Protein AF-A0A0R1X1L4-F1 (afdb_monomer)

Radius of gyration: 31.09 Å; Cα contacts (8 Å, |Δi|>4): 104; chains: 1; bounding box: 87×57×68 Å

Organism: NCBI:txid1122147

Foldseek 3Di:
DDDDPDDPPPPPPDDPPDDPDDPPVRVVVVVCVVVVVVCVVVVVVVVVVVVVLVVQLVPDDFQWWFQFPVRQIFTWHDADPVVQWTWTDGPNDTDIDGSVRTDDTHGDPDDDDDDDPDDPPPDDDPDDPDDPPPDDDDDDDPDDDDDDD

Solvent-accessible surface area (backbone atoms only — not comparable to full-atom values): 10010 Å² total; per-residue (Å²): 136,84,86,88,86,74,84,80,81,72,81,77,72,87,78,78,92,73,77,93,83,58,60,79,66,48,46,51,53,51,52,50,48,53,54,47,50,56,50,55,66,51,56,59,56,53,54,53,55,53,48,54,52,53,48,55,65,68,69,64,52,70,56,23,33,36,31,32,74,87,67,51,62,34,30,30,66,44,78,39,80,90,82,44,32,31,32,29,36,39,96,88,43,80,43,82,42,51,54,89,45,56,69,46,77,46,76,65,84,83,72,80,90,78,89,81,90,80,84,84,83,87,73,88,82,87,77,80,95,74,79,86,76,84,73,76,82,87,83,88,84,92,79,84,82,84,86,83,136

InterPro domains:
  IPR003849 Preprotein translocase YajC [PF02699] (27-103)
  IPR003849 Preprotein translocase YajC [PR01853] (25-45)
  IPR003849 Preprotein translocase YajC [PR01853] (45-63)
  IPR003849 Preprotein translocase YajC [PTHR33909] (25-114)
  IPR003849 Preprotein translocase YajC [SM01323] (23-106)
  IPR003849 Preprotein translocase YajC [TIGR00739] (25-106)

Structure (mmCIF, N/CA/C/O backbone):
data_AF-A0A0R1X1L4-F1
#
_entry.id   AF-A0A0R1X1L4-F1
#
loop_
_atom_site.group_PDB
_atom_site.id
_atom_site.type_symbol
_atom_site.label_atom_id
_atom_site.label_alt_id
_atom_site.label_comp_id
_atom_site.label_asym_id
_atom_site.label_entity_id
_atom_site.label_seq_id
_atom_site.pdbx_PDB_ins_code
_atom_site.Cartn_x
_atom_site.Cartn_y
_atom_site.Cartn_z
_atom_site.occupancy
_atom_site.B_iso_or_equiv
_atom_site.auth_seq_id
_atom_site.auth_comp_id
_atom_site.auth_asym_id
_atom_site.auth_atom_id
_atom_site.pdbx_PDB_model_num
ATOM 1 N N . MET A 1 1 ? 27.493 -37.381 -5.076 1.00 44.38 1 MET A N 1
ATOM 2 C CA . MET A 1 1 ? 27.921 -38.519 -5.915 1.00 44.38 1 MET A CA 1
ATOM 3 C C . MET A 1 1 ? 26.994 -38.614 -7.123 1.00 44.38 1 MET A C 1
ATOM 5 O O . MET A 1 1 ? 25.833 -38.937 -6.945 1.00 44.38 1 MET A O 1
ATOM 9 N N . TYR A 1 2 ? 27.544 -38.219 -8.277 1.00 45.34 2 TYR A N 1
ATOM 10 C CA . TYR A 1 2 ? 27.252 -38.559 -9.685 1.00 45.34 2 TYR A CA 1
ATOM 11 C C . TYR A 1 2 ? 25.805 -38.480 -10.208 1.00 45.34 2 TYR A C 1
ATOM 13 O O . TYR A 1 2 ? 24.964 -39.313 -9.909 1.00 45.34 2 TYR A O 1
ATOM 21 N N . THR A 1 3 ? 25.452 -37.379 -10.879 1.00 60.56 3 THR A N 1
ATOM 22 C CA . THR A 1 3 ? 25.599 -37.162 -12.340 1.00 60.56 3 THR A CA 1
ATOM 23 C C . THR A 1 3 ? 24.562 -37.945 -13.133 1.00 60.56 3 THR A C 1
ATOM 25 O O . THR A 1 3 ? 24.806 -39.088 -13.477 1.00 60.56 3 THR A O 1
ATOM 28 N N . ASN A 1 4 ? 23.467 -37.276 -13.498 1.00 49.47 4 ASN A N 1
ATOM 29 C CA . ASN A 1 4 ? 22.733 -37.555 -14.735 1.00 49.47 4 ASN A CA 1
ATOM 30 C C . ASN A 1 4 ? 22.353 -36.222 -15.388 1.00 49.47 4 ASN A C 1
ATOM 32 O O . ASN A 1 4 ? 21.197 -35.820 -15.477 1.00 49.47 4 ASN A O 1
ATOM 36 N N . LEU A 1 5 ? 23.410 -35.521 -15.795 1.00 58.06 5 LEU A N 1
ATOM 37 C CA . LEU A 1 5 ? 23.399 -34.489 -16.817 1.00 58.06 5 LEU A CA 1
ATOM 38 C C . LEU A 1 5 ? 23.618 -35.209 -18.154 1.00 58.06 5 LEU A C 1
ATOM 40 O O . LEU A 1 5 ? 24.753 -35.370 -18.596 1.00 58.06 5 LEU A O 1
ATOM 44 N N . THR A 1 6 ? 22.540 -35.683 -18.776 1.00 55.53 6 THR A N 1
ATOM 45 C CA . THR A 1 6 ? 22.562 -36.119 -20.176 1.00 55.53 6 THR A CA 1
ATOM 46 C C . THR A 1 6 ? 21.745 -35.124 -20.974 1.00 55.53 6 THR A C 1
ATOM 48 O O . THR A 1 6 ? 20.519 -35.094 -20.946 1.00 55.53 6 THR A O 1
ATOM 51 N N . ILE A 1 7 ? 22.508 -34.261 -21.627 1.00 56.53 7 ILE A N 1
ATOM 52 C CA . ILE A 1 7 ? 22.136 -33.298 -22.647 1.00 56.53 7 ILE A CA 1
ATOM 53 C C . ILE A 1 7 ? 21.208 -33.979 -23.661 1.00 56.53 7 ILE A C 1
ATOM 55 O O . ILE A 1 7 ? 21.651 -34.803 -24.457 1.00 56.53 7 ILE A O 1
ATOM 59 N N . PHE A 1 8 ? 19.921 -33.631 -23.633 1.00 52.75 8 PHE A N 1
ATOM 60 C CA . PHE A 1 8 ? 19.018 -33.899 -24.745 1.00 52.75 8 PHE A CA 1
ATOM 61 C C . PHE A 1 8 ? 19.183 -32.753 -25.742 1.00 52.75 8 PHE A C 1
ATOM 63 O O . PHE A 1 8 ? 18.501 -31.730 -25.689 1.00 52.75 8 PHE A O 1
ATOM 70 N N . THR A 1 9 ? 20.163 -32.906 -26.625 1.00 51.66 9 THR A N 1
ATOM 71 C CA . THR A 1 9 ? 20.287 -32.149 -27.868 1.00 51.66 9 THR A CA 1
ATOM 72 C C . THR A 1 9 ? 19.121 -32.525 -28.782 1.00 51.66 9 THR A C 1
ATOM 74 O O . THR A 1 9 ? 19.257 -33.313 -29.714 1.00 51.66 9 THR A O 1
ATOM 77 N N . ALA A 1 10 ? 17.953 -31.940 -28.517 1.00 52.53 10 ALA A N 1
ATOM 78 C CA . ALA A 1 10 ? 16.946 -31.741 -29.542 1.00 52.53 10 ALA A CA 1
ATOM 79 C C . ALA A 1 10 ? 17.403 -30.552 -30.387 1.00 52.53 10 ALA A C 1
ATOM 81 O O . ALA A 1 10 ? 17.458 -29.410 -29.935 1.00 52.53 10 ALA A O 1
ATOM 82 N N . ASN A 1 11 ? 17.800 -30.885 -31.606 1.00 55.25 11 ASN A N 1
ATOM 83 C CA . ASN A 1 11 ? 18.080 -29.993 -32.711 1.00 55.25 11 ASN A CA 1
ATOM 84 C C . ASN A 1 11 ? 16.939 -28.965 -32.859 1.00 55.25 11 ASN A C 1
ATOM 86 O O . ASN A 1 11 ? 15.925 -29.248 -33.495 1.00 55.25 11 ASN A O 1
ATOM 90 N N . ILE A 1 12 ? 17.088 -27.780 -32.255 1.00 54.44 12 ILE A N 1
ATOM 91 C CA . ILE A 1 12 ? 16.322 -26.596 -32.650 1.00 54.44 12 ILE A CA 1
ATOM 92 C C . ILE A 1 12 ? 16.899 -26.195 -34.002 1.00 54.44 12 ILE A C 1
ATOM 94 O O . ILE A 1 12 ? 17.825 -25.391 -34.111 1.00 54.44 12 ILE A O 1
ATOM 98 N N . ALA A 1 13 ? 16.362 -26.833 -35.040 1.00 44.53 13 ALA A N 1
ATOM 99 C CA . ALA A 1 13 ? 16.403 -26.307 -36.382 1.00 44.53 13 ALA A CA 1
ATOM 100 C C . ALA A 1 13 ? 15.794 -24.904 -36.313 1.00 44.53 13 ALA A C 1
ATOM 102 O O . ALA A 1 13 ? 14.608 -24.722 -36.036 1.00 44.53 13 ALA A O 1
ATOM 103 N N . ALA A 1 14 ? 16.673 -23.921 -36.475 1.00 48.16 14 ALA A N 1
ATOM 104 C CA . ALA A 1 14 ? 16.348 -22.519 -36.578 1.00 48.16 14 ALA A CA 1
ATOM 105 C C . ALA A 1 14 ? 15.262 -22.323 -37.642 1.00 48.16 14 ALA A C 1
ATOM 107 O O . ALA A 1 14 ? 15.491 -22.509 -38.835 1.00 48.16 14 ALA A O 1
ATOM 108 N N . GLY A 1 15 ? 14.078 -21.946 -37.174 1.00 48.97 15 GLY A N 1
ATOM 109 C CA . GLY A 1 15 ? 12.914 -21.628 -37.987 1.00 48.97 15 GLY A CA 1
ATOM 110 C C . GLY A 1 15 ? 12.196 -20.393 -37.461 1.00 48.97 15 GLY A C 1
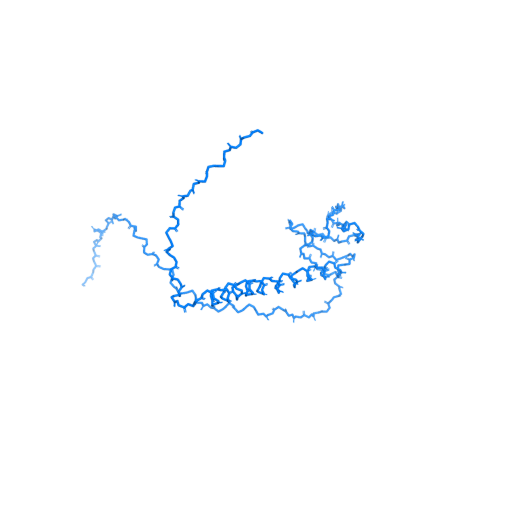ATOM 111 O O . GLY A 1 15 ? 10.975 -20.357 -37.469 1.00 48.97 15 GLY A O 1
ATOM 112 N N . THR A 1 16 ? 12.941 -19.388 -36.991 1.00 41.03 16 THR A N 1
ATOM 113 C CA . THR A 1 16 ? 12.413 -18.026 -36.848 1.00 41.03 16 THR A CA 1
ATOM 114 C C . THR A 1 16 ? 13.168 -17.145 -37.828 1.00 41.03 16 THR A C 1
ATOM 116 O O . THR A 1 16 ? 14.202 -16.555 -37.523 1.00 41.03 16 THR A O 1
ATOM 119 N N . SER A 1 17 ? 12.664 -17.115 -39.056 1.00 49.59 17 SER A N 1
ATOM 120 C CA . SER A 1 17 ? 13.055 -16.169 -40.090 1.00 49.59 17 SER A CA 1
ATOM 121 C C . SER A 1 17 ? 12.574 -14.771 -39.700 1.00 49.59 17 SER A C 1
ATOM 123 O O . SER A 1 17 ? 11.476 -14.353 -40.058 1.00 49.59 17 SER A O 1
ATOM 125 N N . ALA A 1 18 ? 13.412 -14.052 -38.957 1.00 44.69 18 ALA A N 1
ATOM 126 C CA . ALA A 1 18 ? 13.338 -12.607 -38.814 1.00 44.69 18 ALA A CA 1
ATOM 127 C C . ALA A 1 18 ? 14.671 -12.012 -39.288 1.00 44.69 18 ALA A C 1
ATOM 129 O O . ALA A 1 18 ? 15.681 -12.100 -38.598 1.00 44.69 18 ALA A O 1
ATOM 130 N N . GLY A 1 19 ? 14.657 -11.421 -40.486 1.00 48.06 19 GLY A N 1
ATOM 131 C CA . GLY A 1 19 ? 15.665 -10.458 -40.935 1.00 48.06 19 GLY A CA 1
ATOM 132 C C . GLY A 1 19 ? 16.991 -11.036 -41.430 1.00 48.06 19 GLY A C 1
ATOM 133 O O . GLY A 1 19 ? 17.994 -11.045 -40.723 1.00 48.06 19 GLY A O 1
ATOM 134 N N . THR A 1 20 ? 17.023 -11.421 -42.704 1.00 51.19 20 THR A N 1
ATOM 135 C CA . THR A 1 20 ? 18.253 -11.580 -43.488 1.00 51.19 20 THR A CA 1
ATOM 136 C C . THR A 1 20 ? 19.049 -10.267 -43.513 1.00 51.19 20 THR A C 1
ATOM 138 O O . THR A 1 20 ? 18.556 -9.264 -44.019 1.00 51.19 20 THR A O 1
ATOM 141 N N . GLY A 1 21 ? 20.300 -10.299 -43.039 1.00 61.78 21 GLY A N 1
ATOM 142 C CA . GLY A 1 21 ? 21.348 -9.372 -43.487 1.00 61.78 21 GLY A CA 1
ATOM 143 C C . GLY A 1 21 ? 21.759 -8.246 -42.536 1.00 61.78 21 GLY A C 1
ATOM 144 O O . GLY A 1 21 ? 21.618 -7.083 -42.880 1.00 61.78 21 GLY A O 1
ATOM 145 N N . PHE A 1 22 ? 22.384 -8.570 -41.403 1.00 51.88 22 PHE A N 1
ATOM 146 C CA . PHE A 1 22 ? 23.261 -7.640 -40.682 1.00 51.88 22 PHE A CA 1
ATOM 147 C C . PHE A 1 22 ? 24.436 -8.449 -40.108 1.00 51.88 22 PHE A C 1
ATOM 149 O O . PHE A 1 22 ? 24.223 -9.343 -39.295 1.00 51.88 22 PHE A O 1
ATOM 156 N N . GLY A 1 23 ? 25.667 -8.210 -40.588 1.00 63.25 23 GLY A N 1
ATOM 157 C CA . GLY A 1 23 ? 26.876 -8.960 -40.193 1.00 63.25 23 GLY A CA 1
ATOM 158 C C . GLY A 1 23 ? 27.119 -8.963 -38.677 1.00 63.25 23 GLY A C 1
ATOM 159 O O . GLY A 1 23 ? 26.455 -8.232 -37.955 1.00 63.25 23 GLY A O 1
ATOM 160 N N . GLY A 1 24 ? 28.076 -9.753 -38.171 1.00 75.50 24 GLY A N 1
ATOM 161 C CA . GLY A 1 24 ? 28.270 -10.000 -36.725 1.00 75.50 24 GLY A CA 1
ATOM 162 C C . GLY A 1 24 ? 28.232 -8.766 -35.802 1.00 75.50 24 GLY A C 1
ATOM 163 O O . GLY A 1 24 ? 27.759 -8.869 -34.676 1.00 75.50 24 GLY A O 1
ATOM 164 N N . MET A 1 25 ? 28.622 -7.581 -36.289 1.00 72.38 25 MET A N 1
ATOM 165 C CA . MET A 1 25 ? 28.466 -6.315 -35.559 1.00 72.38 25 MET A CA 1
ATOM 166 C C . MET A 1 25 ? 27.019 -5.786 -35.534 1.00 72.38 25 MET A C 1
ATOM 168 O O . MET A 1 25 ? 26.547 -5.308 -34.508 1.00 72.38 25 MET A O 1
ATOM 172 N N . GLY A 1 26 ? 26.281 -5.909 -36.636 1.00 81.94 26 GLY A N 1
ATOM 173 C CA . GLY A 1 26 ? 24.857 -5.589 -36.696 1.00 81.94 26 GLY A CA 1
ATOM 174 C C . GLY A 1 26 ? 23.990 -6.542 -35.864 1.00 81.94 26 GLY A C 1
ATOM 175 O O . GLY A 1 26 ? 23.031 -6.082 -35.256 1.00 81.94 26 GLY A O 1
ATOM 176 N N . MET A 1 27 ? 24.374 -7.818 -35.722 1.00 79.81 27 MET A N 1
ATOM 177 C CA . MET A 1 27 ? 23.738 -8.744 -34.766 1.00 79.81 27 MET A CA 1
ATOM 178 C C . MET A 1 27 ? 23.934 -8.311 -33.305 1.00 79.81 27 MET A C 1
ATOM 180 O O . MET A 1 27 ? 22.978 -8.332 -32.531 1.00 79.81 27 MET A O 1
ATOM 184 N N . ILE A 1 28 ? 25.139 -7.865 -32.927 1.00 84.69 28 ILE A N 1
ATOM 185 C CA . ILE A 1 28 ? 25.413 -7.342 -31.575 1.00 84.69 28 ILE A CA 1
ATOM 186 C C . ILE A 1 28 ? 24.593 -6.072 -31.317 1.00 84.69 28 ILE A C 1
ATOM 188 O O . ILE A 1 28 ? 23.960 -5.955 -30.270 1.00 84.69 28 ILE A O 1
ATOM 192 N N . VAL A 1 29 ? 24.538 -5.149 -32.283 1.00 88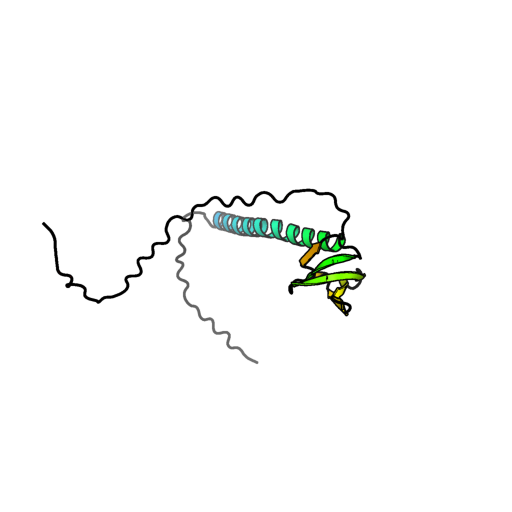.38 29 VAL A N 1
ATOM 193 C CA . VAL A 1 29 ? 23.725 -3.926 -32.182 1.00 88.38 29 VAL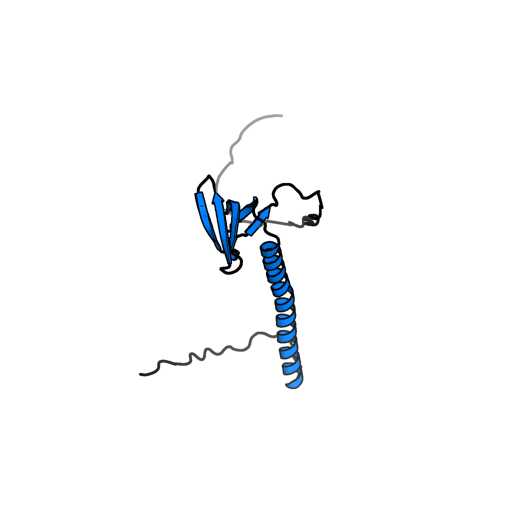 A CA 1
ATOM 194 C C . VAL A 1 29 ? 22.236 -4.260 -32.030 1.00 88.38 29 VAL A C 1
ATOM 196 O O . VAL A 1 29 ? 21.578 -3.687 -31.165 1.00 88.38 29 VAL A O 1
ATOM 199 N N . MET A 1 30 ? 21.707 -5.226 -32.788 1.00 85.12 30 MET A N 1
ATOM 200 C CA . MET A 1 30 ? 20.307 -5.660 -32.674 1.00 85.12 30 MET A CA 1
ATOM 201 C C . MET A 1 30 ? 20.004 -6.301 -31.307 1.00 85.12 30 MET A C 1
ATOM 203 O O . MET A 1 30 ? 18.990 -5.983 -30.686 1.00 85.12 30 MET A O 1
ATOM 207 N N . MET A 1 31 ? 20.914 -7.131 -30.783 1.00 86.31 31 MET A N 1
ATOM 208 C CA . MET A 1 31 ? 20.805 -7.725 -29.441 1.00 86.31 31 MET A CA 1
ATOM 209 C C . MET A 1 31 ? 20.793 -6.668 -28.330 1.00 86.31 31 MET A C 1
ATOM 211 O O . MET A 1 31 ? 19.968 -6.731 -27.418 1.00 86.31 31 MET A O 1
ATOM 215 N N . VAL A 1 32 ? 21.675 -5.669 -28.421 1.00 90.06 32 VAL A N 1
ATOM 216 C CA . VAL A 1 32 ? 21.736 -4.561 -27.456 1.00 90.06 32 VAL A CA 1
ATOM 217 C C . VAL A 1 32 ? 20.490 -3.679 -27.552 1.00 90.06 32 VAL A C 1
ATOM 219 O O . VAL A 1 32 ? 19.980 -3.252 -26.520 1.00 90.06 32 VAL A O 1
ATOM 222 N N . ILE A 1 33 ? 19.953 -3.447 -28.754 1.00 91.69 33 ILE A N 1
ATOM 223 C CA . ILE A 1 33 ? 18.693 -2.713 -28.947 1.00 91.69 33 ILE A CA 1
ATOM 224 C C . ILE A 1 33 ? 17.522 -3.468 -28.313 1.00 91.69 33 ILE A C 1
ATOM 226 O O . ILE A 1 33 ? 16.751 -2.863 -27.574 1.00 91.69 33 ILE A O 1
ATOM 230 N N . LEU A 1 34 ? 17.399 -4.777 -28.539 1.00 86.62 34 LEU A N 1
ATOM 231 C CA . LEU A 1 34 ? 16.326 -5.590 -27.958 1.00 86.62 34 LEU A CA 1
ATOM 232 C C . LEU A 1 34 ? 16.392 -5.604 -26.420 1.00 86.62 34 LEU A C 1
ATOM 234 O O . LEU A 1 34 ? 15.387 -5.353 -25.750 1.00 86.62 34 LEU A O 1
ATOM 238 N N . LEU A 1 35 ? 17.583 -5.835 -25.855 1.00 86.06 35 LEU A N 1
ATOM 239 C CA . LEU A 1 35 ? 17.816 -5.769 -24.408 1.00 86.06 35 LEU A CA 1
ATOM 240 C C . LEU A 1 35 ? 17.563 -4.360 -23.855 1.00 86.06 35 LEU A C 1
ATOM 242 O O . LEU A 1 35 ? 16.966 -4.212 -22.788 1.00 86.06 35 LEU A O 1
ATOM 246 N N . GLY A 1 36 ? 17.966 -3.328 -24.596 1.00 90.12 36 GLY A N 1
ATOM 247 C CA . GLY A 1 36 ? 17.775 -1.926 -24.240 1.00 90.12 36 GLY A CA 1
ATOM 248 C C . GLY A 1 36 ? 16.302 -1.530 -24.202 1.00 90.12 36 GLY A C 1
ATO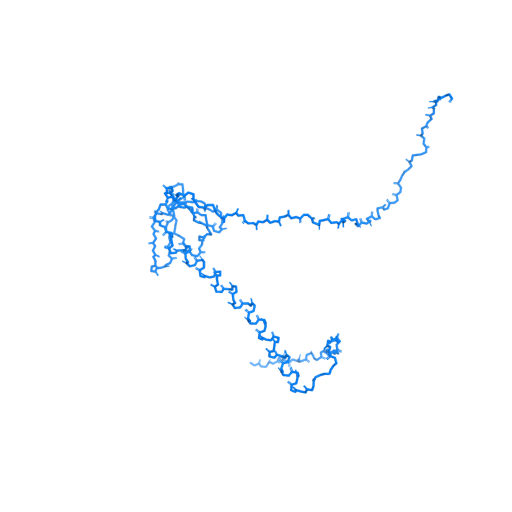M 249 O O . GLY A 1 36 ? 15.862 -0.920 -23.227 1.00 90.12 36 GLY A O 1
ATOM 250 N N . VAL A 1 37 ? 15.522 -1.925 -25.212 1.00 88.12 37 VAL A N 1
ATOM 251 C CA . VAL A 1 37 ? 14.080 -1.660 -25.273 1.00 88.12 37 VAL A CA 1
ATOM 252 C C . VAL A 1 37 ? 13.366 -2.394 -24.144 1.00 88.12 37 VAL A C 1
ATOM 254 O O . VAL A 1 37 ? 12.679 -1.737 -23.368 1.00 88.12 37 VAL A O 1
ATOM 257 N N . MET A 1 38 ? 13.586 -3.704 -23.967 1.00 83.50 38 MET A N 1
ATOM 258 C CA . MET A 1 38 ? 12.911 -4.478 -22.917 1.00 83.50 38 MET A CA 1
ATOM 259 C C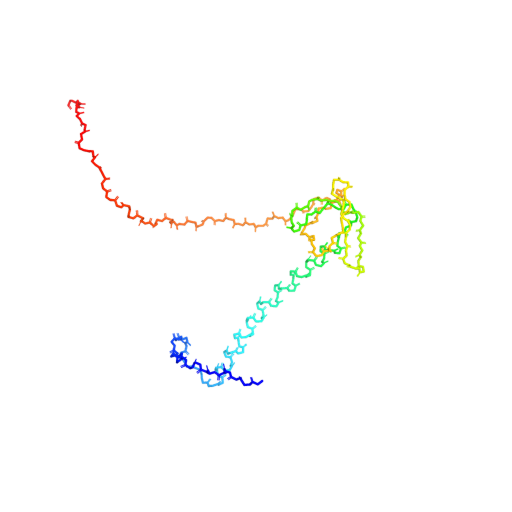 . MET A 1 38 ? 13.219 -3.949 -21.506 1.00 83.50 38 MET A C 1
ATOM 261 O O . MET A 1 38 ? 12.304 -3.804 -20.689 1.00 83.50 38 MET A O 1
ATOM 265 N N . TYR A 1 39 ? 14.476 -3.583 -21.231 1.00 81.75 39 TYR A N 1
ATOM 266 C CA . TYR A 1 39 ? 14.870 -2.955 -19.968 1.00 81.75 39 TYR A CA 1
ATOM 267 C C . TYR A 1 39 ? 14.201 -1.589 -19.778 1.00 81.75 39 TYR A C 1
ATOM 269 O O . TYR A 1 39 ? 13.663 -1.297 -18.706 1.00 81.75 39 TYR A O 1
ATOM 277 N N . PHE A 1 40 ? 14.175 -0.760 -20.822 1.00 84.50 40 PHE A N 1
ATOM 278 C CA . PHE A 1 40 ? 13.605 0.579 -20.745 1.00 84.50 40 PHE A CA 1
ATOM 279 C C . PHE A 1 40 ? 12.085 0.559 -20.529 1.00 84.50 40 PHE A C 1
ATOM 281 O O . PHE A 1 40 ? 11.579 1.301 -19.682 1.00 84.50 40 PHE A O 1
ATOM 288 N N . THR A 1 41 ? 11.349 -0.314 -21.222 1.00 80.31 41 THR A N 1
ATOM 289 C CA . THR A 1 41 ? 9.892 -0.427 -21.051 1.00 80.31 41 THR A CA 1
ATOM 290 C C . THR A 1 41 ? 9.474 -1.050 -19.726 1.00 80.31 41 THR A C 1
ATOM 292 O O . THR A 1 41 ? 8.408 -0.695 -19.243 1.00 80.31 41 THR A O 1
ATOM 295 N N . MET A 1 42 ? 10.280 -1.916 -19.100 1.00 80.06 42 MET A N 1
ATOM 296 C CA . MET A 1 42 ? 9.930 -2.544 -17.814 1.00 80.06 42 MET A CA 1
ATOM 297 C C . MET A 1 42 ? 10.360 -1.700 -16.599 1.00 80.06 42 MET A C 1
ATOM 299 O O . MET A 1 42 ? 9.624 -1.584 -15.616 1.00 80.06 42 MET A O 1
ATOM 303 N N . MET A 1 43 ? 11.526 -1.050 -16.661 1.00 83.75 43 MET A N 1
ATOM 304 C CA . MET A 1 43 ? 12.089 -0.300 -15.529 1.00 83.75 43 MET A CA 1
ATOM 305 C C . MET A 1 43 ? 11.296 0.979 -15.213 1.00 83.75 43 MET A C 1
ATOM 307 O O . MET A 1 43 ? 11.175 1.391 -14.056 1.00 83.75 43 MET A O 1
ATOM 311 N N . ARG A 1 44 ? 10.731 1.617 -16.243 1.00 76.75 44 ARG A N 1
ATOM 312 C CA . ARG A 1 44 ? 9.971 2.869 -16.116 1.00 76.75 44 ARG A CA 1
ATOM 313 C C . ARG A 1 44 ? 8.608 2.716 -15.411 1.00 76.75 44 ARG A C 1
ATOM 315 O O . ARG A 1 44 ? 8.312 3.554 -14.556 1.00 76.75 44 ARG A O 1
ATOM 322 N N . PRO A 1 45 ? 7.770 1.704 -15.709 1.00 76.69 45 PRO A N 1
ATOM 323 C CA . PRO A 1 45 ? 6.494 1.511 -15.021 1.00 76.69 45 PRO A CA 1
ATOM 324 C C . PRO A 1 45 ? 6.651 0.941 -13.606 1.00 76.69 45 PRO A C 1
ATOM 326 O O . PRO A 1 45 ? 5.921 1.369 -12.711 1.00 76.69 45 PRO A O 1
ATOM 329 N N . GLN A 1 46 ? 7.614 0.042 -13.366 1.00 78.38 46 GLN A N 1
ATOM 330 C CA . GLN A 1 46 ? 7.746 -0.626 -12.063 1.00 78.38 46 GLN A CA 1
ATOM 331 C C . GLN A 1 46 ? 8.055 0.352 -10.924 1.00 78.38 46 GLN A C 1
ATOM 333 O O . GLN A 1 46 ? 7.400 0.311 -9.882 1.00 78.38 46 GLN A O 1
ATOM 338 N N . LYS A 1 47 ? 8.989 1.292 -11.133 1.00 82.06 47 LYS A N 1
ATOM 339 C CA . LYS A 1 47 ? 9.337 2.290 -10.107 1.00 82.06 47 LYS A CA 1
ATOM 340 C C . LYS A 1 47 ? 8.158 3.191 -9.748 1.00 82.06 47 LYS A C 1
ATOM 342 O O . LYS A 1 47 ? 7.948 3.464 -8.573 1.00 82.06 47 LYS A O 1
ATOM 347 N N . LYS A 1 48 ? 7.349 3.598 -10.733 1.00 82.38 48 LYS A N 1
ATOM 348 C CA . LYS A 1 48 ? 6.168 4.443 -10.496 1.00 82.38 48 LYS A CA 1
ATOM 349 C C . LYS A 1 48 ? 5.098 3.728 -9.671 1.00 82.38 48 LYS A C 1
ATOM 351 O O . LYS A 1 48 ? 4.471 4.356 -8.828 1.00 82.38 48 LYS A O 1
ATOM 356 N N . GLN A 1 49 ? 4.881 2.432 -9.892 1.00 84.88 49 GLN A N 1
ATOM 357 C CA . GLN A 1 49 ? 3.911 1.659 -9.108 1.00 84.88 49 GLN A CA 1
ATOM 358 C C . GLN A 1 49 ? 4.377 1.460 -7.659 1.00 84.88 49 GLN A C 1
ATOM 360 O O . GLN A 1 49 ? 3.577 1.597 -6.735 1.00 84.88 49 GLN A O 1
ATOM 365 N N . GLN A 1 50 ? 5.672 1.201 -7.451 1.00 86.19 50 GLN A N 1
ATOM 366 C CA . GLN A 1 50 ? 6.254 1.090 -6.110 1.00 86.19 50 GLN A CA 1
ATOM 367 C C . GLN A 1 50 ? 6.217 2.425 -5.358 1.00 86.19 50 GLN A C 1
ATOM 369 O O . GLN A 1 50 ? 5.820 2.451 -4.197 1.00 86.19 50 GLN A O 1
ATOM 374 N N . GLN A 1 51 ? 6.562 3.529 -6.028 1.00 85.94 51 GLN A N 1
ATOM 375 C CA . GLN A 1 51 ? 6.510 4.879 -5.457 1.00 85.94 51 GLN A CA 1
ATOM 376 C C . GLN A 1 51 ? 5.089 5.258 -5.045 1.00 85.94 51 GLN A C 1
ATOM 378 O O . GLN A 1 51 ? 4.877 5.559 -3.878 1.00 85.94 51 GLN A O 1
ATOM 383 N N . LYS A 1 52 ? 4.101 5.103 -5.936 1.00 86.88 52 LYS A N 1
ATOM 384 C CA . LYS A 1 52 ? 2.684 5.343 -5.610 1.00 86.88 52 LYS A CA 1
ATOM 385 C C . LYS A 1 52 ? 2.206 4.506 -4.425 1.00 86.88 52 LYS A C 1
ATOM 387 O O . LYS A 1 52 ? 1.440 4.978 -3.591 1.00 86.88 52 LYS A O 1
ATOM 392 N N . ARG A 1 53 ? 2.653 3.247 -4.334 1.00 87.88 53 ARG A N 1
ATOM 393 C CA . ARG A 1 53 ? 2.307 2.383 -3.200 1.00 87.88 53 ARG A CA 1
ATOM 394 C C . ARG A 1 53 ? 2.930 2.891 -1.903 1.00 87.88 53 ARG A C 1
ATOM 396 O O . ARG A 1 53 ? 2.255 2.899 -0.880 1.00 87.88 53 ARG A O 1
ATOM 403 N N . GLN A 1 54 ? 4.193 3.302 -1.947 1.00 87.38 54 GLN A N 1
ATOM 404 C CA . GLN A 1 54 ? 4.910 3.853 -0.802 1.00 87.38 54 GLN A CA 1
ATOM 405 C C . GLN A 1 54 ? 4.305 5.190 -0.347 1.00 87.38 54 GLN A C 1
ATOM 407 O O . GLN A 1 54 ? 4.159 5.404 0.850 1.00 87.38 54 GLN A O 1
ATOM 412 N N . GLU A 1 55 ? 3.918 6.052 -1.288 1.00 88.44 55 GLU A N 1
ATOM 413 C CA . GLU A 1 55 ? 3.237 7.328 -1.043 1.00 88.44 55 GLU A CA 1
ATOM 414 C C . GLU A 1 55 ? 1.892 7.107 -0.352 1.00 88.44 55 GLU A C 1
ATOM 416 O O . GLU A 1 55 ? 1.702 7.622 0.745 1.00 88.44 55 GLU A O 1
ATOM 421 N N . MET A 1 56 ? 1.033 6.231 -0.889 1.00 88.00 56 MET A N 1
ATOM 422 C CA . MET A 1 56 ? -0.235 5.879 -0.238 1.00 88.00 56 MET A CA 1
ATOM 423 C C . MET A 1 56 ? -0.011 5.385 1.198 1.00 88.00 56 MET A C 1
ATOM 425 O O . MET A 1 56 ? -0.746 5.777 2.094 1.00 88.00 56 MET A O 1
ATOM 429 N N . LEU A 1 57 ? 1.006 4.544 1.435 1.00 86.00 57 LEU A N 1
ATOM 430 C CA . LEU A 1 57 ? 1.357 4.043 2.774 1.00 86.00 57 LEU A CA 1
ATOM 431 C C . LEU A 1 57 ? 1.855 5.138 3.721 1.00 86.00 57 LEU A C 1
ATOM 433 O O . LEU A 1 57 ? 1.669 5.031 4.932 1.00 86.00 57 LEU A O 1
ATOM 437 N N . ASN A 1 58 ? 2.489 6.177 3.187 1.00 84.69 58 ASN A N 1
ATOM 438 C CA . ASN A 1 58 ? 2.976 7.309 3.965 1.00 84.69 58 ASN A CA 1
ATOM 439 C C . ASN A 1 58 ? 1.865 8.311 4.299 1.00 84.69 58 ASN A C 1
ATOM 441 O O . ASN A 1 58 ? 1.940 8.950 5.351 1.00 84.69 58 ASN A O 1
ATOM 445 N N . GLU A 1 59 ? 0.869 8.439 3.423 1.00 85.75 59 GLU A N 1
ATOM 446 C CA . GLU A 1 59 ? -0.269 9.351 3.571 1.00 85.75 59 GLU A CA 1
ATOM 447 C C . GLU A 1 59 ? -1.348 8.833 4.530 1.00 85.75 59 GLU A C 1
ATOM 449 O O . GLU A 1 59 ? -2.144 9.638 5.011 1.00 85.75 59 GLU A O 1
ATOM 454 N N . MET A 1 60 ? -1.345 7.534 4.860 1.00 85.00 60 MET A N 1
ATOM 455 C CA . MET A 1 60 ? -2.312 6.943 5.795 1.00 85.00 60 MET A CA 1
ATOM 456 C C . MET A 1 60 ? -2.170 7.528 7.200 1.00 85.00 60 MET A C 1
ATOM 458 O O . MET A 1 60 ? -1.067 7.626 7.755 1.00 85.00 60 MET A O 1
ATOM 462 N N . LYS A 1 61 ? -3.305 7.849 7.815 1.00 88.25 61 LYS A N 1
ATOM 463 C CA . LYS A 1 61 ? -3.400 8.391 9.170 1.00 88.25 61 LYS A CA 1
ATOM 464 C C . LYS A 1 61 ? -4.302 7.522 10.037 1.00 88.25 61 LYS A C 1
ATOM 466 O O . LYS A 1 61 ? -5.115 6.734 9.561 1.00 88.25 61 LYS A O 1
ATOM 471 N N . LYS A 1 62 ? -4.144 7.676 11.352 1.00 90.00 62 LYS A N 1
ATOM 472 C CA . LYS A 1 62 ? -5.084 7.096 12.316 1.00 90.00 62 LYS A CA 1
ATOM 473 C C . LYS A 1 62 ? -6.481 7.655 12.042 1.00 90.00 62 LYS A C 1
ATOM 475 O O . LYS A 1 62 ? -6.619 8.860 11.841 1.00 90.00 62 LYS A O 1
ATOM 480 N N . GLY A 1 63 ? -7.481 6.786 12.038 1.00 89.31 63 GLY A N 1
ATOM 481 C CA . GLY A 1 63 ? -8.862 7.125 11.714 1.00 89.31 63 GLY A CA 1
ATOM 482 C C . GLY A 1 63 ? -9.239 6.949 10.243 1.00 89.31 63 GLY A C 1
ATOM 483 O O . GLY A 1 63 ? -10.429 6.985 9.944 1.00 89.31 63 GLY A O 1
ATOM 484 N N . ASP A 1 64 ? -8.294 6.707 9.328 1.00 91.19 64 ASP A N 1
ATOM 485 C CA . ASP A 1 64 ? -8.651 6.446 7.932 1.00 91.19 64 ASP A CA 1
ATOM 486 C C . ASP A 1 64 ? -9.355 5.096 7.788 1.00 91.19 64 ASP A C 1
ATOM 488 O O . ASP A 1 64 ? -8.981 4.095 8.410 1.00 91.19 64 ASP A O 1
ATOM 492 N N . ARG A 1 65 ? -10.374 5.066 6.927 1.00 92.12 65 ARG A N 1
ATOM 493 C CA . ARG A 1 65 ? -11.023 3.824 6.519 1.00 92.12 65 ARG A CA 1
ATOM 494 C C . ARG A 1 65 ? -10.136 3.137 5.502 1.00 92.12 65 ARG A C 1
ATOM 496 O O . ARG A 1 65 ? -9.687 3.760 4.548 1.00 92.12 65 ARG A O 1
ATOM 503 N N . ILE A 1 66 ? -9.901 1.850 5.664 1.00 91.94 66 ILE A N 1
ATOM 504 C CA . ILE A 1 66 ? -9.055 1.090 4.750 1.00 91.94 66 ILE A CA 1
ATOM 505 C C . ILE A 1 66 ? -9.766 -0.152 4.255 1.00 91.94 66 ILE A C 1
ATOM 507 O O . ILE A 1 66 ? -10.675 -0.680 4.895 1.00 91.94 66 ILE A O 1
ATOM 511 N N . VAL A 1 6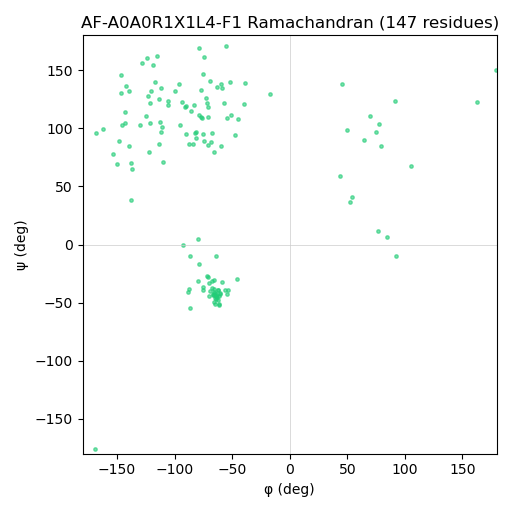7 ? -9.317 -0.611 3.093 1.00 92.50 67 VAL A N 1
ATOM 512 C CA . VAL A 1 67 ? -9.679 -1.911 2.540 1.00 92.50 67 VAL A CA 1
ATOM 513 C C . VAL A 1 67 ? -8.395 -2.699 2.347 1.00 92.50 67 VAL A C 1
ATOM 515 O O . VAL A 1 67 ? -7.458 -2.260 1.667 1.00 92.50 67 VAL A O 1
ATOM 518 N N . THR A 1 68 ? -8.329 -3.860 2.982 1.00 92.69 68 THR A N 1
ATOM 519 C CA . THR A 1 68 ? -7.201 -4.785 2.835 1.00 92.69 68 THR A CA 1
ATOM 520 C C . THR A 1 68 ? -7.303 -5.573 1.525 1.00 92.69 68 THR A C 1
ATOM 522 O O . THR A 1 68 ? -8.328 -5.567 0.846 1.00 92.69 68 THR A O 1
ATOM 525 N N . ILE A 1 69 ? -6.239 -6.286 1.144 1.00 92.75 69 ILE A N 1
ATOM 526 C CA . ILE A 1 69 ? -6.228 -7.132 -0.067 1.00 92.75 69 ILE A CA 1
ATOM 527 C C . ILE A 1 69 ? -7.320 -8.217 -0.025 1.00 92.75 69 ILE A C 1
ATOM 529 O O . ILE A 1 69 ? -7.864 -8.562 -1.069 1.00 92.75 69 ILE A O 1
ATOM 533 N N . GLY A 1 70 ? -7.660 -8.718 1.167 1.00 90.44 70 GLY A N 1
ATOM 534 C CA . GLY A 1 70 ? -8.718 -9.713 1.365 1.00 90.44 70 GLY A CA 1
ATOM 535 C C . GLY A 1 70 ? -10.136 -9.138 1.373 1.00 90.44 70 GLY A C 1
ATOM 536 O O . GLY A 1 70 ? -11.073 -9.874 1.652 1.00 90.44 70 GLY A O 1
ATOM 537 N N . GLY A 1 71 ? -10.303 -7.837 1.116 1.00 91.69 71 GLY A N 1
ATOM 538 C CA . GLY A 1 71 ? -11.607 -7.177 1.170 1.00 91.69 71 GLY A CA 1
ATOM 539 C C . GLY A 1 71 ? -12.103 -6.887 2.588 1.00 91.69 71 GLY A C 1
ATOM 540 O O . GLY A 1 71 ? -13.256 -6.516 2.746 1.00 91.69 71 GLY A O 1
ATOM 541 N N . LEU A 1 72 ? -11.263 -7.028 3.622 1.00 91.56 72 LEU A N 1
ATOM 542 C CA . LEU A 1 72 ? -11.628 -6.615 4.979 1.00 91.56 72 LEU A CA 1
ATOM 543 C C . LEU A 1 72 ? -11.631 -5.087 5.067 1.00 91.56 72 LEU A C 1
ATOM 545 O O . LEU A 1 72 ? -10.632 -4.443 4.722 1.00 91.56 72 LEU A O 1
ATOM 549 N N . HIS A 1 73 ? -12.759 -4.549 5.521 1.00 91.75 73 HIS A N 1
ATOM 550 C CA . HIS A 1 73 ? -12.981 -3.135 5.778 1.00 91.75 73 HIS A CA 1
ATOM 551 C C . HIS A 1 73 ? -12.751 -2.853 7.258 1.00 91.75 73 HIS A C 1
ATOM 553 O O . HIS A 1 73 ? -13.186 -3.618 8.109 1.00 91.75 73 HIS A O 1
ATOM 559 N N . GLY A 1 74 ? -12.094 -1.744 7.563 1.00 92.62 74 GLY A N 1
ATOM 560 C CA . GLY A 1 74 ? -11.888 -1.332 8.944 1.00 92.62 74 GLY A CA 1
ATOM 561 C C . GLY A 1 74 ? -11.341 0.079 9.035 1.00 92.62 74 GLY A C 1
ATOM 562 O O . GLY A 1 74 ? -11.190 0.771 8.021 1.00 92.62 74 GLY A O 1
ATOM 563 N N . VAL A 1 75 ? -11.042 0.500 10.256 1.00 93.06 75 VAL A N 1
ATOM 564 C CA . VAL A 1 75 ? -10.471 1.815 10.557 1.00 93.06 75 VAL A CA 1
ATOM 565 C C . VAL A 1 75 ? -9.088 1.636 11.167 1.00 93.06 75 VAL A C 1
ATOM 567 O O . VAL A 1 75 ? -8.861 0.732 11.968 1.00 93.06 75 VAL A O 1
ATOM 570 N N . ILE A 1 76 ? -8.139 2.485 10.782 1.00 92.62 76 ILE A N 1
ATOM 571 C CA . ILE A 1 76 ? -6.799 2.461 11.368 1.00 92.62 76 ILE A CA 1
ATOM 572 C C . ILE A 1 76 ? -6.851 2.984 12.806 1.00 92.62 76 ILE A C 1
ATOM 574 O O . ILE A 1 76 ? -7.114 4.166 13.022 1.00 92.62 76 ILE A O 1
ATOM 578 N N . ASP A 1 77 ? -6.493 2.144 13.773 1.00 93.25 77 ASP A N 1
ATOM 579 C CA . ASP A 1 77 ? -6.319 2.550 15.170 1.00 93.25 77 ASP A CA 1
ATOM 580 C C . ASP A 1 77 ? -4.894 3.077 15.417 1.00 93.25 77 ASP A C 1
ATOM 582 O O . ASP A 1 77 ? -4.668 4.212 15.855 1.00 93.25 77 ASP A O 1
ATOM 586 N N . THR A 1 78 ? -3.891 2.264 15.074 1.00 91.06 78 THR A N 1
ATOM 587 C CA . THR A 1 78 ? -2.487 2.565 15.366 1.00 91.06 78 THR A CA 1
ATOM 588 C C . THR A 1 78 ? -1.568 2.136 14.229 1.00 91.06 78 THR A C 1
ATOM 590 O O . THR A 1 78 ? -1.689 1.044 13.690 1.00 91.06 78 THR A O 1
ATOM 593 N N . ILE A 1 79 ? -0.612 2.997 13.866 1.00 90.69 79 ILE A N 1
ATOM 594 C CA . ILE A 1 79 ? 0.369 2.746 12.801 1.00 90.69 79 ILE A CA 1
ATOM 595 C C . ILE A 1 79 ? 1.752 2.637 13.433 1.00 90.69 79 ILE A C 1
ATOM 597 O O . ILE A 1 79 ? 2.196 3.571 14.103 1.00 90.69 79 ILE A O 1
ATOM 601 N N . ASN A 1 80 ? 2.451 1.535 13.173 1.00 91.25 80 ASN A N 1
ATOM 602 C CA . ASN A 1 80 ? 3.815 1.302 13.622 1.00 91.25 80 ASN A CA 1
ATOM 603 C C . ASN A 1 80 ? 4.771 1.300 12.418 1.00 91.25 80 ASN A C 1
ATOM 605 O O . ASN A 1 80 ? 4.913 0.312 11.692 1.00 91.25 80 ASN A O 1
ATOM 609 N N . LYS A 1 81 ? 5.412 2.450 12.164 1.00 86.31 81 LYS A N 1
ATOM 610 C CA . LYS A 1 81 ? 6.266 2.648 10.976 1.00 86.31 81 LYS A CA 1
ATOM 611 C C . LYS A 1 81 ? 7.593 1.885 11.052 1.00 86.31 81 LYS A C 1
ATOM 613 O O . LYS A 1 81 ? 8.118 1.517 10.004 1.00 86.31 81 LYS A O 1
ATOM 618 N N . THR A 1 82 ? 8.104 1.622 12.257 1.00 87.88 82 THR A N 1
ATOM 619 C CA . THR A 1 82 ? 9.353 0.872 12.476 1.00 87.88 82 THR A CA 1
ATOM 620 C C . THR A 1 82 ? 9.210 -0.577 12.021 1.00 87.88 82 THR A C 1
ATOM 622 O O . THR A 1 82 ? 9.998 -1.053 11.207 1.00 87.88 82 THR A O 1
ATOM 625 N N . ASP A 1 83 ? 8.137 -1.235 12.459 1.00 89.00 83 ASP A N 1
ATOM 626 C CA . ASP A 1 83 ? 7.899 -2.659 12.194 1.00 89.00 83 ASP A CA 1
ATOM 627 C C . ASP A 1 83 ? 7.060 -2.903 10.931 1.00 89.00 83 ASP A C 1
ATOM 629 O O . ASP A 1 83 ? 6.790 -4.045 10.561 1.00 89.00 83 ASP A O 1
ATOM 633 N N . LYS A 1 84 ? 6.649 -1.828 10.241 1.00 90.56 84 LYS A N 1
ATOM 634 C CA . LYS A 1 84 ? 5.754 -1.862 9.072 1.00 90.56 84 LYS A CA 1
ATOM 635 C C . LYS A 1 84 ? 4.442 -2.600 9.367 1.00 90.56 84 LYS A C 1
ATOM 637 O O . LYS A 1 84 ? 3.927 -3.330 8.516 1.00 90.56 84 LYS A O 1
ATOM 642 N N . THR A 1 85 ? 3.876 -2.375 10.549 1.00 92.38 85 THR A N 1
ATOM 643 C CA . THR A 1 85 ? 2.594 -2.944 10.981 1.00 92.38 85 THR A CA 1
ATOM 644 C C . THR A 1 85 ? 1.561 -1.863 11.279 1.00 92.38 85 THR A C 1
ATOM 646 O O . THR A 1 85 ? 1.879 -0.710 11.573 1.00 92.38 85 THR A O 1
ATOM 649 N N . VAL A 1 86 ? 0.292 -2.228 11.158 1.00 93.12 86 VAL A N 1
ATOM 650 C CA .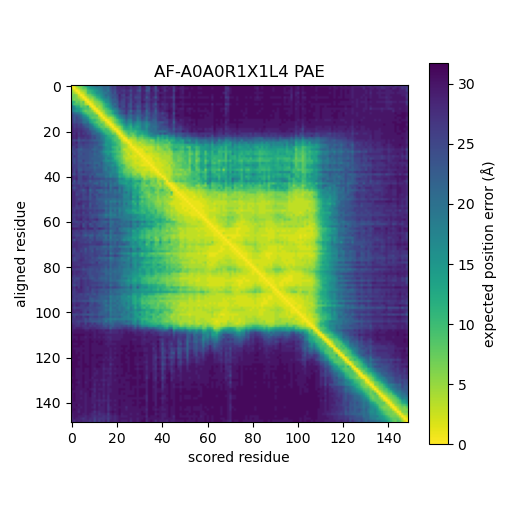 VAL A 1 86 ? -0.863 -1.366 11.391 1.00 93.12 86 VAL A CA 1
ATOM 651 C C . VAL A 1 86 ? -1.925 -2.168 12.124 1.00 93.12 86 VAL A C 1
ATOM 653 O O . VAL A 1 86 ? -2.217 -3.303 11.754 1.00 93.12 86 VAL A O 1
ATOM 656 N N . VAL A 1 87 ? -2.473 -1.588 13.182 1.00 93.62 87 VAL A N 1
ATOM 657 C CA . VAL A 1 87 ? -3.596 -2.144 13.928 1.00 93.62 87 VAL A CA 1
ATOM 658 C C . VAL A 1 87 ? -4.866 -1.548 13.350 1.00 93.62 87 VAL A C 1
ATOM 660 O O . VAL A 1 87 ? -5.013 -0.325 13.278 1.00 93.62 87 VAL A O 1
ATOM 663 N N . ILE A 1 88 ? -5.749 -2.427 12.899 1.00 93.12 88 ILE A N 1
ATOM 664 C CA . ILE A 1 88 ? -7.035 -2.091 12.303 1.00 93.12 88 ILE A CA 1
ATOM 665 C C . ILE A 1 88 ? -8.122 -2.551 13.266 1.00 93.12 88 ILE A C 1
ATOM 667 O O . ILE A 1 88 ? -8.062 -3.673 13.768 1.00 93.12 88 ILE A O 1
ATOM 671 N N . ASP A 1 89 ? -9.100 -1.684 13.495 1.00 93.44 89 ASP A N 1
ATOM 672 C CA . ASP A 1 89 ? -10.350 -2.021 14.164 1.00 93.44 89 ASP A CA 1
ATOM 673 C C . ASP A 1 89 ? -11.385 -2.437 13.110 1.00 93.44 89 ASP A C 1
ATOM 675 O O . ASP A 1 89 ? -11.711 -1.670 12.193 1.00 93.44 89 ASP A O 1
ATOM 679 N N . SER A 1 90 ? -11.846 -3.681 13.219 1.00 92.00 90 SER A N 1
ATOM 680 C CA . SER A 1 90 ? -12.941 -4.246 12.435 1.00 92.00 90 SER A CA 1
ATOM 681 C C . SER A 1 90 ? -13.974 -4.786 13.414 1.00 92.00 90 SER A C 1
ATOM 683 O O . SER A 1 90 ? -13.713 -5.773 14.101 1.00 92.00 90 SER A O 1
ATOM 685 N N . ASP A 1 91 ? -15.134 -4.137 13.482 1.00 89.56 91 ASP A N 1
ATOM 686 C CA . ASP A 1 91 ? -16.260 -4.542 14.334 1.00 89.56 91 ASP A CA 1
ATOM 687 C C . ASP A 1 91 ? -15.891 -4.754 15.820 1.00 89.56 91 ASP A C 1
ATOM 689 O O . ASP A 1 91 ? -16.412 -5.649 16.487 1.00 89.56 91 ASP A O 1
ATOM 693 N N . GLY A 1 92 ? -14.979 -3.934 16.357 1.00 88.81 92 GLY A N 1
ATOM 694 C CA . GLY A 1 92 ? -14.526 -4.007 17.749 1.00 88.81 92 GLY A CA 1
ATOM 695 C C . GLY A 1 92 ? -13.410 -5.026 17.995 1.00 88.81 92 GLY A C 1
ATOM 696 O O . GLY A 1 92 ? -13.041 -5.265 19.147 1.00 88.81 92 GLY A O 1
ATOM 697 N N . ILE A 1 93 ? -12.869 -5.639 16.938 1.00 92.19 93 ILE A N 1
ATOM 698 C CA . ILE A 1 93 ? -11.719 -6.542 17.001 1.00 92.19 93 ILE A CA 1
ATOM 699 C C . ILE A 1 93 ? -10.487 -5.821 16.456 1.00 92.19 93 ILE A C 1
ATOM 701 O O . ILE A 1 93 ? -10.425 -5.452 15.282 1.00 92.19 93 ILE A O 1
ATOM 705 N N . TYR A 1 94 ? -9.467 -5.697 17.304 1.00 92.25 94 TYR A N 1
ATOM 706 C CA . TYR A 1 94 ? -8.175 -5.132 16.929 1.00 92.25 94 TYR A CA 1
ATOM 707 C C . TYR A 1 94 ? -7.271 -6.205 16.327 1.00 92.25 94 TYR A C 1
ATOM 709 O O . TYR A 1 94 ? -6.856 -7.150 17.001 1.00 92.25 94 TYR A O 1
ATOM 717 N N . LEU A 1 95 ? -6.945 -6.043 15.050 1.00 92.69 95 LEU A N 1
ATOM 718 C CA . LEU A 1 95 ? -6.117 -6.972 14.290 1.00 92.69 95 LEU A CA 1
ATOM 719 C C . LEU A 1 95 ? -4.872 -6.262 13.766 1.00 92.69 95 LEU A C 1
ATOM 721 O O . LEU A 1 95 ? -4.949 -5.191 13.163 1.00 92.69 95 LEU A O 1
ATOM 725 N N . THR A 1 96 ? -3.714 -6.889 13.958 1.00 93.25 96 THR A N 1
ATOM 726 C CA . THR A 1 96 ? -2.440 -6.378 13.446 1.00 93.25 96 THR A CA 1
ATOM 727 C C . THR A 1 96 ? -2.180 -6.927 12.051 1.00 93.25 96 THR A C 1
ATOM 729 O O . THR A 1 96 ? -2.012 -8.130 11.860 1.00 93.25 96 THR A O 1
ATOM 732 N N . PHE A 1 97 ? -2.076 -6.030 11.078 1.00 92.88 97 PHE A N 1
ATOM 733 C CA . PHE A 1 97 ? -1.719 -6.337 9.701 1.00 92.88 97 PHE A CA 1
ATOM 734 C C . PHE A 1 97 ? -0.382 -5.705 9.326 1.00 92.88 97 PHE A C 1
ATOM 736 O O . PHE A 1 97 ? 0.105 -4.771 9.963 1.00 92.88 97 PHE A O 1
ATOM 743 N N . ASN A 1 98 ? 0.224 -6.202 8.251 1.00 93.44 98 ASN A N 1
ATOM 744 C CA . ASN A 1 98 ? 1.353 -5.519 7.636 1.00 93.44 98 ASN A CA 1
ATOM 745 C C . ASN A 1 98 ? 0.857 -4.305 6.835 1.00 93.44 98 ASN A C 1
ATOM 747 O O . ASN A 1 98 ? -0.195 -4.368 6.198 1.00 93.44 98 ASN A O 1
ATOM 751 N N . LEU A 1 99 ? 1.646 -3.233 6.780 1.00 89.56 99 LEU A N 1
ATOM 752 C CA . LEU A 1 99 ? 1.371 -2.064 5.939 1.00 89.56 99 LEU A CA 1
ATOM 753 C C . LEU A 1 99 ? 1.151 -2.459 4.468 1.00 89.56 99 LEU A C 1
ATOM 755 O O . LEU A 1 99 ? 0.234 -1.973 3.808 1.00 89.56 99 LEU A O 1
ATOM 759 N N . GLY A 1 100 ? 1.931 -3.418 3.961 1.00 90.81 100 GLY A N 1
ATOM 760 C CA . GLY A 1 100 ? 1.790 -3.944 2.601 1.00 90.81 100 GLY A CA 1
ATOM 761 C C . GLY A 1 100 ? 0.468 -4.676 2.322 1.00 90.81 100 GLY A C 1
ATOM 762 O O . GLY A 1 100 ? 0.183 -4.968 1.161 1.00 90.81 100 GLY A O 1
ATOM 763 N N . ALA A 1 101 ? -0.352 -4.955 3.339 1.00 92.06 101 ALA A N 1
ATOM 764 C CA . ALA A 1 101 ? -1.654 -5.602 3.186 1.00 92.06 101 ALA A CA 1
ATOM 765 C C . ALA A 1 101 ? -2.800 -4.616 2.890 1.00 92.06 101 ALA A C 1
ATOM 767 O O . ALA A 1 101 ? -3.896 -5.050 2.528 1.00 92.06 101 ALA A O 1
ATOM 768 N N . ILE A 1 102 ? -2.568 -3.303 3.001 1.00 91.44 102 ILE A N 1
ATOM 769 C CA . ILE A 1 102 ? -3.584 -2.285 2.706 1.00 91.44 102 ILE A CA 1
ATOM 770 C C . ILE A 1 102 ? -3.619 -2.012 1.203 1.00 91.44 102 ILE A C 1
ATOM 772 O O . ILE A 1 102 ? -2.613 -1.598 0.619 1.00 91.44 102 ILE A O 1
ATOM 776 N N . ARG A 1 103 ? -4.774 -2.244 0.574 1.00 91.12 103 ARG A N 1
ATOM 777 C CA . ARG A 1 103 ? -4.990 -2.039 -0.864 1.00 91.12 103 ARG A CA 1
ATOM 778 C C . ARG A 1 103 ? -5.440 -0.616 -1.172 1.00 91.12 103 ARG A C 1
ATOM 780 O O . ARG A 1 103 ? -4.990 -0.047 -2.164 1.00 91.12 103 ARG A O 1
ATOM 787 N N . THR A 1 104 ? -6.326 -0.067 -0.349 1.00 89.19 104 THR A N 1
ATOM 788 C CA . THR A 1 104 ? -6.940 1.244 -0.579 1.00 89.19 104 THR A CA 1
ATOM 789 C C . THR A 1 104 ? -7.196 1.942 0.747 1.00 89.19 104 THR A C 1
ATOM 791 O O . THR A 1 104 ? -7.508 1.288 1.743 1.00 89.19 104 THR A O 1
ATOM 794 N N . VAL A 1 105 ? -7.067 3.268 0.740 1.00 89.38 105 VAL A N 1
ATOM 795 C CA . VAL A 1 105 ? -7.283 4.147 1.892 1.00 89.38 105 VAL A CA 1
ATOM 796 C C . VAL A 1 105 ? -8.331 5.168 1.502 1.00 89.38 105 VAL A C 1
ATOM 798 O O . VAL A 1 105 ? -8.225 5.808 0.459 1.00 89.38 105 VAL A O 1
ATOM 801 N N . LEU A 1 106 ? -9.353 5.280 2.332 1.00 88.50 106 LEU A N 1
ATOM 802 C CA . LEU A 1 106 ? -10.421 6.251 2.247 1.00 88.50 106 LEU A CA 1
ATOM 803 C C . LEU A 1 106 ? -10.265 7.186 3.453 1.00 88.50 106 LEU A C 1
ATOM 805 O O . LEU A 1 106 ? -10.575 6.782 4.578 1.00 88.50 106 LEU A O 1
ATOM 809 N N . PRO A 1 107 ? -9.788 8.422 3.249 1.00 82.06 107 PRO A N 1
ATOM 810 C CA . PRO A 1 107 ? -9.604 9.357 4.345 1.00 82.06 107 PRO A CA 1
ATOM 811 C C . PRO A 1 107 ? -10.931 9.639 5.057 1.00 82.06 107 PRO A C 1
ATOM 813 O O . PRO A 1 107 ? -11.985 9.804 4.427 1.00 82.06 107 PRO A O 1
ATOM 816 N N . ALA A 1 108 ? -10.898 9.683 6.388 1.00 68.25 108 ALA A N 1
ATOM 817 C CA . ALA A 1 108 ? -12.073 9.998 7.190 1.00 68.25 108 ALA A CA 1
ATOM 818 C C . ALA A 1 108 ? -12.382 11.501 7.115 1.00 68.25 108 ALA A C 1
ATOM 820 O O . ALA A 1 108 ? -11.892 12.293 7.904 1.00 68.25 108 ALA A O 1
ATOM 821 N N . ALA A 1 109 ? -13.191 11.880 6.125 1.00 66.12 109 ALA A N 1
ATOM 822 C CA . ALA A 1 109 ? -13.971 13.119 6.074 1.00 66.12 109 ALA A CA 1
ATOM 823 C C . ALA A 1 109 ? -13.253 14.412 6.526 1.00 66.12 109 ALA A C 1
ATOM 825 O O . ALA A 1 109 ? -13.751 15.129 7.381 1.00 66.12 109 ALA A O 1
ATOM 826 N N . THR A 1 110 ? -12.148 14.754 5.863 1.00 48.09 110 THR A N 1
ATOM 827 C CA . THR A 1 110 ? -11.793 16.140 5.497 1.00 48.09 110 THR A CA 1
ATOM 828 C C . THR A 1 110 ? -10.908 16.086 4.255 1.00 48.09 110 THR A C 1
ATOM 830 O O . THR A 1 110 ? -9.686 16.175 4.333 1.00 48.09 110 THR A O 1
ATOM 833 N N . ALA A 1 111 ? -11.530 15.877 3.103 1.00 54.50 111 ALA A N 1
ATOM 834 C CA . ALA A 1 111 ? -10.940 16.188 1.814 1.00 54.50 111 ALA A CA 1
ATOM 835 C C . ALA A 1 111 ? -12.089 16.645 0.922 1.00 54.50 111 ALA A C 1
ATOM 837 O O . ALA A 1 111 ? -12.933 15.857 0.499 1.00 54.50 111 ALA A O 1
ATOM 838 N N . THR A 1 112 ? -12.155 17.960 0.751 1.00 44.75 112 THR A N 1
ATOM 839 C CA . THR A 1 112 ? -12.808 18.628 -0.364 1.00 44.75 112 THR A CA 1
ATOM 840 C C . THR A 1 112 ? -12.545 17.853 -1.649 1.00 44.75 112 THR A C 1
ATOM 842 O O . THR A 1 112 ? -11.441 17.359 -1.870 1.00 44.75 112 THR A O 1
ATOM 845 N N . ALA A 1 113 ? -13.594 17.759 -2.458 1.00 60.28 113 ALA A N 1
ATOM 846 C CA . ALA A 1 113 ? -13.566 17.269 -3.819 1.00 60.28 113 ALA A CA 1
ATOM 847 C C . ALA A 1 113 ? -12.318 17.753 -4.571 1.00 60.28 113 ALA A C 1
ATOM 849 O O . ALA A 1 113 ? -12.133 18.956 -4.743 1.00 60.28 113 ALA A O 1
ATOM 850 N N . ASP A 1 114 ? -11.510 16.810 -5.045 1.00 48.62 114 ASP A N 1
ATOM 851 C CA . ASP A 1 114 ? -10.776 17.006 -6.285 1.00 48.62 114 ASP A CA 1
ATOM 852 C C . ASP A 1 114 ? -11.010 15.774 -7.158 1.00 48.62 114 ASP A C 1
ATOM 854 O O . ASP A 1 114 ? -10.567 14.649 -6.907 1.00 48.62 114 ASP A O 1
ATOM 858 N N . GLU A 1 115 ? -11.882 16.019 -8.118 1.00 56.78 115 GLU A N 1
ATOM 859 C CA . GLU A 1 115 ? -12.306 15.150 -9.184 1.00 56.78 115 GLU A CA 1
ATOM 860 C C . GLU A 1 115 ? -11.144 15.021 -10.169 1.00 56.78 115 GLU A C 1
ATOM 862 O O . GLU A 1 115 ? -10.832 15.953 -10.900 1.00 56.78 115 GLU A O 1
ATOM 867 N N . ASN A 1 116 ? -10.502 13.853 -10.232 1.00 47.81 116 ASN A N 1
ATOM 868 C CA . ASN A 1 116 ? -9.875 13.446 -11.487 1.00 47.81 116 ASN A CA 1
ATOM 869 C C . ASN A 1 116 ? -9.846 11.925 -11.648 1.00 47.81 116 ASN A C 1
ATOM 871 O O . ASN A 1 116 ? -8.806 11.263 -11.602 1.00 47.81 116 ASN A O 1
ATOM 875 N N . GLN A 1 117 ? -11.040 11.371 -11.847 1.00 53.28 117 GLN A N 1
ATOM 876 C CA . GLN A 1 117 ? -11.232 10.103 -12.536 1.00 53.28 117 GLN A CA 1
ATOM 877 C C . GLN A 1 117 ? -12.155 10.336 -13.740 1.00 53.28 117 GLN A C 1
ATOM 879 O O . GLN A 1 117 ? -13.337 10.028 -13.710 1.00 53.28 117 GLN A O 1
ATOM 884 N N . ALA A 1 118 ? -11.578 10.866 -14.816 1.00 44.38 118 ALA A N 1
ATOM 885 C CA . ALA A 1 118 ? -12.046 10.680 -16.186 1.00 44.38 118 ALA A CA 1
ATOM 886 C C . ALA A 1 118 ? -10.780 10.578 -17.048 1.00 44.38 118 ALA A C 1
ATOM 888 O O . ALA A 1 118 ? -10.022 11.527 -17.196 1.00 44.38 118 ALA A O 1
ATOM 889 N N . THR A 1 119 ? -10.381 9.400 -17.521 1.00 38.19 119 THR A N 1
ATOM 890 C CA . THR A 1 119 ? -10.816 8.927 -18.837 1.00 38.19 119 THR A CA 1
ATOM 891 C C . THR A 1 119 ? -10.581 7.415 -18.921 1.00 38.19 119 THR A C 1
ATOM 893 O O . THR A 1 119 ? -9.467 6.960 -19.166 1.00 38.19 119 THR A O 1
ATOM 896 N N . SER A 1 120 ? -11.639 6.628 -18.715 1.00 44.97 120 SER A N 1
ATOM 897 C CA . SER A 1 120 ? -11.838 5.392 -19.477 1.00 44.97 120 SER A CA 1
ATOM 898 C C . SER A 1 120 ? -12.750 5.759 -20.638 1.00 44.97 120 SER A C 1
ATOM 900 O O . SER A 1 120 ? -13.947 5.947 -20.444 1.00 44.97 120 SER A O 1
ATOM 902 N N . ALA A 1 121 ? -12.177 5.910 -21.828 1.00 46.06 121 ALA A N 1
ATOM 903 C CA . ALA A 1 121 ? -12.944 5.871 -23.061 1.00 46.06 121 ALA A CA 1
ATOM 904 C C . ALA A 1 121 ? -13.142 4.393 -23.411 1.00 46.06 121 ALA A C 1
ATOM 906 O O . ALA A 1 121 ? -12.252 3.752 -23.964 1.00 46.06 121 ALA A O 1
ATOM 907 N N . ASN A 1 122 ? -14.293 3.853 -23.016 1.00 48.41 122 ASN A N 1
ATOM 908 C CA . ASN A 1 122 ? -14.870 2.689 -23.669 1.00 48.41 122 ASN A CA 1
ATOM 909 C C . ASN A 1 122 ? -15.590 3.241 -24.907 1.00 48.41 122 ASN A C 1
ATOM 911 O O . ASN A 1 122 ? -16.728 3.691 -24.806 1.00 48.41 122 ASN A O 1
ATOM 915 N N . ASP A 1 123 ? -14.889 3.286 -26.040 1.00 39.72 123 ASP A N 1
ATOM 916 C CA . ASP A 1 123 ? -15.544 3.326 -27.343 1.00 39.72 123 ASP A CA 1
ATOM 917 C C . ASP A 1 123 ? -15.535 1.916 -27.917 1.00 39.72 123 ASP A C 1
ATOM 919 O O . ASP A 1 123 ? -14.545 1.180 -27.863 1.00 39.72 123 ASP A O 1
ATOM 923 N N . ALA A 1 124 ? -16.708 1.533 -28.378 1.00 44.69 124 ALA A N 1
ATOM 924 C CA . ALA A 1 124 ? -17.038 0.219 -28.846 1.00 44.69 124 ALA A CA 1
ATOM 925 C C . ALA A 1 124 ? -16.365 -0.038 -30.196 1.00 44.69 124 ALA A C 1
ATOM 927 O O . ALA A 1 124 ? -16.654 0.611 -31.192 1.00 44.69 124 ALA A O 1
ATOM 928 N N . SER A 1 125 ? -15.552 -1.087 -30.258 1.00 38.62 125 SER A N 1
ATOM 929 C CA . SER A 1 125 ? -15.434 -1.882 -31.478 1.00 38.62 125 SER A CA 1
ATOM 930 C C . SER A 1 125 ? -15.404 -3.354 -31.094 1.00 38.62 125 SER A C 1
ATOM 932 O O . SER A 1 125 ? -14.385 -4.036 -31.138 1.00 38.62 125 SER A O 1
ATOM 934 N N . ALA A 1 126 ? -16.560 -3.826 -30.633 1.00 41.88 126 ALA A N 1
ATOM 935 C CA . ALA A 1 126 ? -16.924 -5.227 -30.719 1.00 41.88 126 ALA A CA 1
ATOM 936 C C . ALA A 1 126 ? -17.652 -5.401 -32.056 1.00 41.88 126 ALA A C 1
ATOM 938 O O . ALA A 1 126 ? -18.845 -5.129 -32.158 1.00 41.88 126 ALA A O 1
ATOM 939 N N . THR A 1 127 ? -16.915 -5.802 -33.091 1.00 40.22 127 THR A N 1
ATOM 940 C CA . THR A 1 127 ? -17.502 -6.329 -34.325 1.00 40.22 127 THR A CA 1
ATOM 941 C C . THR A 1 127 ? -17.292 -7.839 -34.332 1.00 40.22 127 THR A C 1
ATOM 943 O O . THR A 1 127 ? -16.162 -8.315 -34.229 1.00 40.22 127 THR A O 1
ATOM 946 N N . THR A 1 128 ? -18.419 -8.546 -34.453 1.00 52.62 128 THR A N 1
ATOM 947 C CA . THR A 1 128 ? -18.606 -9.968 -34.795 1.00 52.62 128 THR A CA 1
ATOM 948 C C . THR A 1 128 ? -18.076 -11.032 -33.827 1.00 52.62 128 THR A C 1
ATOM 950 O O . THR A 1 128 ? -16.975 -11.553 -34.000 1.00 52.62 128 THR A O 1
ATOM 953 N N . PRO A 1 129 ? -18.915 -11.461 -32.868 1.00 44.53 129 PRO A N 1
ATOM 954 C CA . PRO A 1 129 ? -19.020 -12.858 -32.489 1.00 44.53 129 PRO A CA 1
ATOM 955 C C . PRO A 1 129 ? -19.938 -13.564 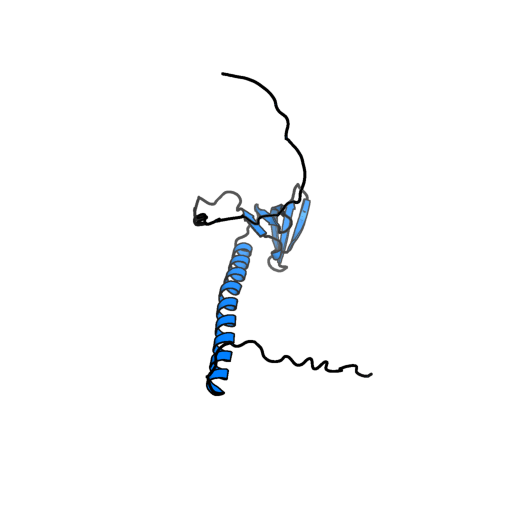-33.496 1.00 44.53 129 PRO A C 1
ATOM 957 O O . PRO A 1 129 ? -21.147 -13.505 -33.354 1.00 44.53 129 PRO A O 1
ATOM 960 N N . ASP A 1 130 ? -19.377 -14.220 -34.504 1.00 46.91 130 ASP A N 1
ATOM 961 C CA . ASP A 1 130 ? -20.086 -15.280 -35.226 1.00 46.91 130 ASP A CA 1
ATOM 962 C C . ASP A 1 130 ? -19.078 -16.393 -35.489 1.00 46.91 130 ASP A C 1
ATOM 964 O O . ASP A 1 130 ? -18.401 -16.444 -36.512 1.00 46.91 130 ASP A O 1
ATOM 968 N N . THR A 1 131 ? -18.931 -17.258 -34.486 1.00 50.69 131 THR A N 1
ATOM 969 C CA . THR A 1 131 ? -18.531 -18.646 -34.701 1.00 50.69 131 THR A CA 1
ATOM 970 C C . THR A 1 131 ? -19.798 -19.363 -35.159 1.00 50.69 131 THR A C 1
ATOM 972 O O . THR A 1 131 ? -20.703 -19.517 -34.334 1.00 50.69 131 THR A O 1
ATOM 975 N N . PRO A 1 132 ? -19.905 -19.814 -36.421 1.00 53.22 132 PRO A N 1
ATOM 976 C CA . PRO A 1 132 ? -20.952 -20.740 -36.813 1.00 53.22 132 PRO A CA 1
ATOM 977 C C . PRO A 1 132 ? -20.656 -22.060 -36.101 1.00 53.22 132 PRO A C 1
ATOM 979 O O . PRO A 1 132 ? -19.791 -22.838 -36.497 1.00 53.22 132 PRO A O 1
ATOM 982 N N . ASN A 1 133 ? -21.301 -22.253 -34.955 1.00 55.12 133 ASN A N 1
ATOM 983 C CA . ASN A 1 133 ? -21.405 -23.555 -34.333 1.00 55.12 133 ASN A CA 1
ATOM 984 C C . ASN A 1 133 ? -22.440 -24.322 -35.151 1.00 55.12 133 ASN A C 1
ATOM 986 O O . ASN A 1 133 ? -23.643 -24.159 -34.943 1.00 55.12 133 ASN A O 1
ATOM 990 N N . ASP A 1 134 ? -21.939 -25.099 -36.108 1.00 48.97 134 ASP A N 1
ATOM 991 C CA . ASP A 1 134 ? -22.678 -26.120 -36.836 1.00 48.97 134 ASP A CA 1
ATOM 992 C C . ASP A 1 134 ? -23.204 -27.154 -35.831 1.00 48.97 134 ASP A C 1
ATOM 994 O O . ASP A 1 134 ? -22.592 -28.185 -35.545 1.00 48.97 134 ASP A O 1
ATOM 998 N N . ALA A 1 135 ? -24.357 -26.833 -35.251 1.00 49.09 135 ALA A N 1
ATOM 999 C CA . ALA A 1 135 ? -25.181 -27.773 -34.530 1.00 49.09 135 ALA A CA 1
ATOM 1000 C C . ALA A 1 135 ? -25.909 -28.644 -35.557 1.00 49.09 135 ALA A C 1
ATOM 1002 O O . ALA A 1 135 ? -26.779 -28.198 -36.302 1.00 49.09 135 ALA A O 1
ATOM 1003 N N . ALA A 1 136 ? -25.456 -29.890 -35.582 1.00 48.34 136 ALA A N 1
ATOM 1004 C CA . ALA A 1 136 ? -26.140 -31.089 -36.024 1.00 48.34 136 ALA A CA 1
ATOM 1005 C C . ALA A 1 136 ? -27.674 -30.981 -36.147 1.00 48.34 136 ALA A C 1
ATOM 1007 O O . ALA A 1 136 ? -28.354 -30.598 -35.203 1.00 48.34 136 ALA A O 1
ATOM 1008 N N . ALA A 1 137 ? -28.139 -31.410 -37.324 1.00 44.41 137 ALA A N 1
ATOM 1009 C CA . ALA A 1 137 ? -29.134 -32.459 -37.565 1.00 44.41 137 ALA A CA 1
ATOM 1010 C C . ALA A 1 137 ? -30.436 -32.510 -36.739 1.00 44.41 137 ALA A C 1
ATOM 1012 O O . ALA A 1 137 ? -30.431 -32.498 -35.515 1.00 44.41 137 ALA A O 1
ATOM 1013 N N . ASP A 1 138 ? -31.507 -32.789 -37.493 1.00 46.78 138 ASP A N 1
ATOM 1014 C CA . ASP A 1 138 ? -32.811 -33.306 -37.064 1.00 46.78 138 ASP A CA 1
ATOM 1015 C C . ASP A 1 138 ? -33.695 -32.355 -36.245 1.00 46.78 138 ASP A C 1
ATOM 1017 O O . ASP A 1 138 ? -33.475 -32.111 -35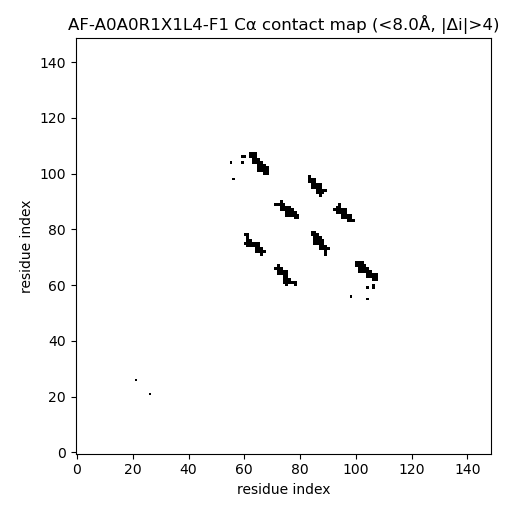.068 1.00 46.78 138 ASP A O 1
ATOM 1021 N N . ASP A 1 139 ? -34.799 -31.893 -36.833 1.00 53.09 139 ASP A N 1
ATOM 1022 C CA . ASP A 1 139 ? -36.081 -32.590 -36.660 1.00 53.09 139 ASP A CA 1
ATOM 1023 C C . ASP A 1 139 ? -37.207 -31.862 -37.418 1.00 53.09 139 ASP A C 1
ATOM 1025 O O . ASP A 1 139 ? -37.185 -30.658 -37.671 1.00 53.09 139 ASP A O 1
ATOM 1029 N N . LYS A 1 140 ? -38.171 -32.667 -37.844 1.00 48.84 140 LYS A N 1
ATOM 1030 C CA . LYS A 1 140 ? -39.326 -32.381 -38.688 1.00 48.84 140 LYS A CA 1
ATOM 1031 C C . LYS A 1 140 ? -40.177 -31.200 -38.215 1.00 48.84 140 LYS A C 1
ATOM 1033 O O . LYS A 1 140 ? -40.620 -31.150 -37.076 1.00 48.84 140 LYS A O 1
ATOM 1038 N N . SER A 1 141 ? -40.626 -30.403 -39.180 1.00 50.62 141 SER A N 1
ATOM 1039 C CA . SER A 1 141 ? -42.019 -29.947 -39.201 1.00 50.62 141 SER A CA 1
ATOM 1040 C C . SER A 1 141 ? -42.470 -29.761 -40.647 1.00 50.62 141 SER A C 1
ATOM 1042 O O . SER A 1 141 ? -42.309 -28.711 -41.262 1.00 50.62 141 SER A O 1
ATOM 1044 N N . SER A 1 142 ? -42.983 -30.849 -41.211 1.00 55.25 142 SER A N 1
ATOM 1045 C CA . SER A 1 142 ? -43.862 -30.835 -42.373 1.00 55.25 142 SER A CA 1
ATOM 1046 C C . SER A 1 142 ? -45.249 -31.238 -41.887 1.00 55.25 142 SER A C 1
ATOM 1048 O O . SER A 1 142 ? -45.663 -32.369 -42.120 1.00 55.25 142 SER A O 1
ATOM 1050 N N . ASP A 1 143 ? -45.909 -30.368 -41.132 1.00 58.19 143 ASP A N 1
ATOM 1051 C CA . ASP A 1 143 ? -47.349 -30.443 -40.892 1.00 58.19 143 ASP A CA 1
ATOM 1052 C C . ASP A 1 143 ? -47.790 -29.133 -40.227 1.00 58.19 143 ASP A C 1
ATOM 1054 O O . ASP A 1 143 ? -47.658 -28.970 -39.019 1.00 58.19 143 ASP A O 1
ATOM 1058 N N . ASP A 1 144 ? -48.283 -28.170 -41.003 1.00 62.44 144 ASP A N 1
ATOM 1059 C CA . ASP A 1 144 ? -49.562 -27.609 -40.593 1.00 62.44 144 ASP A CA 1
ATOM 1060 C C . ASP A 1 144 ? -50.385 -27.197 -41.804 1.00 62.44 144 ASP A C 1
ATOM 1062 O O . ASP A 1 144 ? -49.953 -26.571 -42.774 1.00 62.44 144 ASP A O 1
ATOM 1066 N N . SER A 1 145 ? -51.600 -27.676 -41.706 1.00 59.91 145 SER A N 1
ATOM 1067 C CA . SER A 1 145 ? -52.710 -27.516 -42.592 1.00 59.91 145 SER A CA 1
ATOM 1068 C C . SER A 1 145 ? -53.310 -26.111 -42.483 1.00 59.91 145 SER A C 1
ATOM 1070 O O . SER A 1 145 ? -53.215 -25.456 -41.452 1.00 59.91 145 SER A O 1
ATOM 1072 N N . LYS A 1 146 ? -54.064 -25.766 -43.532 1.00 55.75 146 LYS A N 1
ATOM 1073 C CA . LYS A 1 146 ? -55.310 -24.982 -43.501 1.00 55.75 146 LYS A CA 1
ATOM 1074 C C . LYS A 1 146 ? -55.283 -23.454 -43.661 1.00 55.75 146 LYS A C 1
ATOM 1076 O O . LYS A 1 146 ? -54.767 -22.700 -42.852 1.00 55.75 146 LYS A O 1
ATOM 1081 N N . ASP A 1 147 ? -56.066 -23.087 -44.681 1.00 53.91 147 ASP A N 1
ATOM 1082 C CA . ASP A 1 147 ? -57.027 -21.983 -44.724 1.00 53.91 147 ASP A CA 1
ATOM 1083 C C . ASP A 1 147 ? -56.479 -20.556 -44.897 1.00 53.91 147 ASP A C 1
ATOM 1085 O O . ASP A 1 147 ? -56.076 -19.896 -43.949 1.00 53.91 147 ASP A O 1
ATOM 1089 N N . ALA A 1 148 ? -56.611 -20.000 -46.109 1.00 54.03 148 ALA A N 1
ATOM 1090 C CA . ALA A 1 148 ? -57.776 -19.172 -46.456 1.00 54.03 148 ALA A CA 1
ATOM 1091 C C . ALA A 1 148 ? -57.530 -18.302 -47.710 1.00 54.03 148 ALA A C 1
ATOM 1093 O O . ALA A 1 148 ? -56.670 -17.427 -47.694 1.00 54.03 148 ALA A O 1
ATOM 1094 N N . GLN A 1 149 ? -58.419 -18.502 -48.695 1.00 47.75 149 GLN A N 1
ATOM 1095 C CA . GLN A 1 149 ? -58.775 -17.656 -49.854 1.00 47.75 149 GLN A CA 1
ATOM 1096 C C . GLN A 1 149 ? -57.791 -17.526 -51.024 1.00 47.75 149 GLN A C 1
ATOM 1098 O O . GLN A 1 149 ? -56.694 -16.957 -50.867 1.00 47.75 149 GLN A O 1
#

Nearest PDB structures (foldseek):
  4noy-assembly1_D-2  TM=5.662E-01  e=9.630E-03  Listeria monocytogenes
  4nl3-assembly1_D  TM=5.771E-01  e=1.316E-02  Listeria monocytogenes
  4noy-assembly1_A  TM=5.733E-01  e=2.961E-02  Listeria monocytogenes
  6gwk-assembly1_B  TM=5.286E-01  e=2.613E-02  Caulobacter vibrioides CB15
  6gwk-assembly1_C  TM=5.732E-01  e=4.044E-02  Caulobacter vibrioides CB15

Sequence (149 aa):
MYTNLTIFTANIAAGTSAGTGFGGMGMIVMMVILLGVMYFTMMRPQKKQQQKRQEMLNEMKKGDRIVTIGGLHGVIDTINKTDKTVVIDSDGIYLTFNLGAIRTVLPAATATADENQATSANDASATTPDTPNDAAADDKSSDDSKDAQ

Mean predicted aligned error: 19.29 Å

pLDDT: mean 71.82, std 19.28, range [38.19, 93.62]

Secondary structure (DSSP, 8-state):
-------------------S---HHHHHHHHHHHHHHHHHHHHHHHHHHHHHHHHHHHH--TT-EEEETT--EEEEEEEETTTTEEEEEETTEEEEEEGGGEEEEE--S----------------------------------------